Protein AF-A0A645GK90-F1 (afdb_monomer_lite)

Radius of gyration: 23.19 Å; chains: 1; bounding box: 50×36×57 Å

Organism: NCBI:txid1076179

pLDDT: mean 90.66, std 12.24, range [38.03, 98.75]

InterPro domains:
  IPR001017 Dehydrogenase, E1 component [PF00676] (6-89)
  IPR029061 Thiamin diphosphate-binding fold [SSF52518] (6-104)
  IPR050642 Pyruvate Dehydrogenase E1 Alpha Subunit [PTHR11516] (5-101)

Structure (mmCIF, N/CA/C/O backbone):
data_AF-A0A645GK90-F1
#
_entry.id   AF-A0A645GK90-F1
#
loop_
_atom_site.group_PDB
_atom_site.id
_atom_site.type_symbol
_atom_site.label_atom_id
_atom_site.label_alt_id
_atom_site.label_comp_id
_a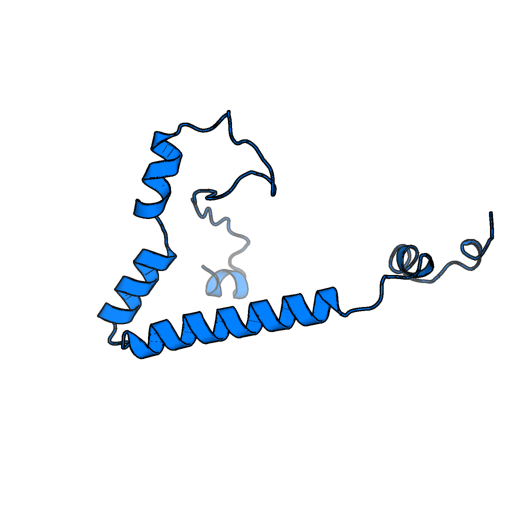tom_site.label_asym_id
_atom_site.label_entity_id
_atom_site.label_s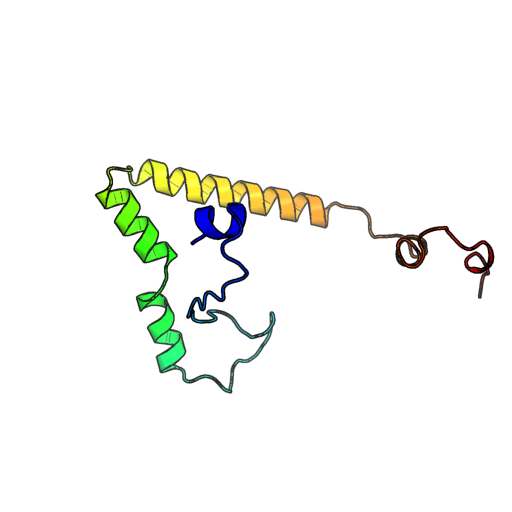eq_id
_atom_site.pdbx_PDB_ins_code
_atom_site.Cartn_x
_atom_site.Cartn_y
_atom_site.Cartn_z
_atom_site.occupancy
_atom_site.B_iso_or_equiv
_atom_site.auth_seq_id
_atom_site.auth_comp_id
_atom_site.auth_asym_id
_atom_site.auth_atom_id
_atom_site.pdbx_PDB_model_num
ATOM 1 N N . MET A 1 1 ? -20.786 12.081 -2.250 1.00 88.12 1 MET A N 1
ATOM 2 C CA . MET A 1 1 ? -19.840 12.593 -3.267 1.00 88.12 1 MET A CA 1
ATOM 3 C C . MET A 1 1 ? -19.930 11.811 -4.580 1.00 88.12 1 MET A C 1
ATOM 5 O O . MET A 1 1 ? -20.453 12.365 -5.534 1.00 88.12 1 MET A O 1
ATOM 9 N N . ILE A 1 2 ? -19.527 10.531 -4.636 1.00 95.00 2 ILE A N 1
ATOM 10 C CA . ILE A 1 2 ? -19.450 9.744 -5.893 1.00 95.00 2 ILE A CA 1
ATOM 11 C C . ILE A 1 2 ? -20.751 9.713 -6.711 1.00 95.00 2 ILE A C 1
ATOM 13 O O . ILE A 1 2 ? -20.710 9.923 -7.918 1.00 95.00 2 ILE A O 1
ATOM 17 N N . LYS A 1 3 ? -21.907 9.483 -6.073 1.00 96.31 3 LYS A N 1
ATOM 18 C CA . LYS A 1 3 ? -23.211 9.473 -6.759 1.00 96.31 3 LYS A CA 1
ATOM 19 C C . LYS A 1 3 ? -23.469 10.778 -7.534 1.00 96.31 3 LYS A C 1
ATOM 21 O O . LYS A 1 3 ? -23.753 10.724 -8.721 1.00 96.31 3 LYS A O 1
ATOM 26 N N . GLY A 1 4 ? -23.247 11.929 -6.897 1.00 95.19 4 GLY A N 1
ATOM 27 C CA . GLY A 1 4 ? -23.434 13.242 -7.524 1.00 95.19 4 GLY A CA 1
ATOM 28 C C . GLY A 1 4 ? -22.476 13.504 -8.689 1.00 95.19 4 GLY A C 1
ATOM 29 O O . GLY A 1 4 ? -22.891 14.058 -9.701 1.00 95.19 4 GLY A O 1
ATOM 30 N N . LEU A 1 5 ? -21.221 13.040 -8.603 1.00 96.94 5 LEU A N 1
ATOM 31 C CA . LEU A 1 5 ? -20.273 13.126 -9.726 1.00 96.94 5 LEU A CA 1
ATOM 32 C C . LEU A 1 5 ? -20.801 12.377 -10.959 1.00 96.94 5 LEU A C 1
ATOM 34 O O . LEU A 1 5 ? -20.706 12.880 -12.075 1.00 96.94 5 LEU A O 1
ATOM 38 N N . ARG A 1 6 ? -21.396 11.193 -10.756 1.00 96.44 6 ARG A N 1
ATOM 39 C CA . ARG A 1 6 ? -22.006 10.402 -11.840 1.00 96.44 6 ARG A CA 1
ATOM 40 C C . ARG A 1 6 ? -23.275 11.040 -12.402 1.00 96.44 6 ARG A C 1
ATOM 42 O O . ARG A 1 6 ? -23.595 10.814 -13.561 1.00 96.44 6 ARG A O 1
ATOM 49 N N . GLU A 1 7 ? -23.973 11.829 -11.597 1.00 97.94 7 GLU A N 1
ATOM 50 C CA . GLU A 1 7 ? -25.205 12.533 -11.971 1.00 97.94 7 GLU A CA 1
ATOM 51 C C . GLU A 1 7 ? -24.941 13.925 -12.578 1.00 97.94 7 GLU A C 1
ATOM 53 O O . GLU A 1 7 ? -25.884 14.640 -12.905 1.00 97.94 7 GLU A O 1
ATOM 58 N N . GLY A 1 8 ? -23.674 14.312 -12.768 1.00 97.12 8 GLY A N 1
ATOM 59 C CA . GLY A 1 8 ? -23.311 15.559 -13.446 1.00 97.12 8 GLY A CA 1
ATOM 60 C C . GLY A 1 8 ? -23.125 16.769 -12.528 1.00 97.12 8 GLY A C 1
ATOM 61 O O . GLY A 1 8 ? -23.120 17.896 -13.013 1.00 97.12 8 GLY A O 1
ATOM 62 N N . ALA A 1 9 ? -22.908 16.570 -11.223 1.00 95.94 9 ALA A N 1
ATOM 63 C CA . ALA A 1 9 ? -22.673 17.652 -10.255 1.00 95.94 9 ALA A CA 1
ATOM 64 C C . ALA A 1 9 ? -21.331 18.407 -10.427 1.00 95.94 9 ALA A C 1
ATOM 66 O O . ALA A 1 9 ? -20.987 19.241 -9.592 1.00 95.94 9 ALA A O 1
ATOM 67 N N . GLY A 1 10 ? -20.572 18.131 -11.493 1.00 95.75 10 GLY A N 1
ATOM 68 C CA . GLY A 1 10 ? -19.246 18.701 -11.735 1.00 95.75 10 GLY A CA 1
ATOM 69 C C . GLY A 1 10 ? -18.130 17.977 -10.979 1.00 95.75 10 GLY A C 1
ATOM 70 O O . GLY A 1 10 ? -18.381 17.036 -10.235 1.00 95.75 10 GLY A O 1
ATOM 71 N N . ALA A 1 11 ? -16.877 18.377 -11.206 1.00 95.56 11 ALA A N 1
ATOM 72 C CA . ALA A 1 11 ? -15.719 17.796 -10.526 1.00 95.56 11 ALA A CA 1
ATOM 73 C C . ALA A 1 11 ? -15.649 18.223 -9.048 1.00 95.56 11 ALA A C 1
ATOM 75 O O . ALA A 1 11 ? -16.134 19.289 -8.675 1.00 95.56 11 ALA A O 1
ATOM 76 N N . ALA A 1 12 ? -14.999 17.410 -8.215 1.00 95.50 12 ALA A N 1
ATOM 77 C CA . ALA A 1 12 ? -14.765 17.711 -6.806 1.00 95.50 12 ALA A CA 1
ATOM 78 C C . ALA A 1 12 ? -13.349 17.298 -6.388 1.00 95.50 12 ALA A C 1
ATOM 80 O O . ALA A 1 12 ? -12.768 16.381 -6.969 1.00 95.50 12 ALA A O 1
ATOM 81 N N . VAL A 1 13 ? -12.825 17.958 -5.354 1.00 95.75 13 VAL A N 1
ATOM 82 C CA . VAL A 1 13 ? -11.548 17.622 -4.712 1.00 95.75 13 VAL A CA 1
ATOM 83 C C . VAL A 1 13 ? -11.840 16.959 -3.369 1.00 95.75 13 VAL A C 1
ATOM 85 O O . VAL A 1 13 ? -12.663 17.455 -2.602 1.00 95.75 13 VAL A O 1
ATOM 88 N N . LEU A 1 14 ? -11.167 15.841 -3.097 1.00 95.69 14 LEU A N 1
ATOM 89 C CA . LEU A 1 14 ? -11.159 15.176 -1.797 1.00 95.69 14 LEU A CA 1
ATOM 90 C C . LEU A 1 14 ? -9.715 15.108 -1.308 1.00 95.69 14 LEU A C 1
ATOM 92 O O . LEU A 1 14 ? -8.880 14.465 -1.941 1.00 95.69 14 LEU A O 1
ATOM 96 N N . GLU A 1 15 ? -9.435 15.771 -0.192 1.00 97.44 15 GLU A N 1
ATOM 97 C CA . GLU A 1 15 ? -8.152 15.666 0.491 1.00 97.44 15 GLU A CA 1
ATOM 98 C C . GLU A 1 15 ? -8.235 14.570 1.557 1.00 97.44 15 GLU A C 1
ATOM 100 O O . GLU A 1 15 ? -9.024 14.661 2.496 1.00 97.44 15 GLU A O 1
ATOM 105 N N . CYS A 1 16 ? -7.418 13.528 1.402 1.00 95.31 16 CYS A N 1
ATOM 106 C CA . CYS A 1 16 ? -7.267 12.463 2.388 1.00 95.31 16 CYS A CA 1
ATOM 107 C C . CYS A 1 16 ? -5.917 12.627 3.089 1.00 95.31 16 CYS A C 1
ATOM 109 O O . CYS A 1 16 ? -4.892 12.156 2.592 1.00 95.31 16 CYS A O 1
ATOM 111 N N . THR A 1 17 ? -5.905 13.306 4.234 1.00 94.44 17 THR A N 1
ATOM 112 C CA . THR A 1 17 ? -4.686 13.482 5.028 1.00 94.44 17 THR A CA 1
ATOM 113 C C . THR A 1 17 ? -4.243 12.142 5.612 1.00 94.44 17 THR A C 1
ATOM 115 O O . THR A 1 17 ? -5.015 11.450 6.271 1.00 94.44 17 THR A O 1
ATOM 118 N N . THR A 1 18 ? -2.989 11.772 5.375 1.00 92.00 18 THR A N 1
ATOM 119 C CA . THR A 1 18 ? -2.403 10.528 5.883 1.00 92.00 18 THR A CA 1
ATOM 120 C C . THR A 1 18 ? -0.923 10.722 6.194 1.00 92.00 18 THR A C 1
ATOM 122 O O . THR A 1 18 ? -0.340 11.761 5.874 1.00 92.00 18 THR A O 1
ATOM 125 N N . LYS A 1 19 ? -0.306 9.719 6.819 1.00 90.81 19 LYS A N 1
ATOM 126 C CA . LYS A 1 19 ? 1.122 9.703 7.127 1.00 90.81 19 LYS A CA 1
ATOM 127 C C . LYS A 1 19 ? 1.832 8.640 6.299 1.00 90.81 19 LYS A C 1
ATOM 129 O O . LYS A 1 19 ? 1.356 7.517 6.149 1.00 90.81 19 LYS A O 1
ATOM 134 N N . ARG A 1 20 ? 3.011 8.986 5.781 1.00 91.44 20 ARG A N 1
ATOM 135 C CA . ARG A 1 20 ? 3.875 8.038 5.076 1.00 91.44 20 ARG A CA 1
ATOM 136 C C . ARG A 1 20 ? 4.688 7.249 6.106 1.00 91.44 20 ARG A C 1
ATOM 138 O O . ARG A 1 20 ? 5.521 7.821 6.806 1.00 91.44 20 ARG A O 1
ATOM 145 N N . VAL A 1 21 ? 4.433 5.944 6.192 1.00 90.56 21 VAL A N 1
ATOM 146 C CA . VAL A 1 21 ? 5.046 5.084 7.216 1.00 90.56 21 VAL A CA 1
ATOM 147 C C . VAL A 1 21 ? 6.532 4.852 6.929 1.00 90.56 21 VAL A C 1
ATOM 149 O O . VAL A 1 21 ? 7.388 5.216 7.733 1.00 90.56 21 VAL A O 1
ATOM 152 N N . ARG A 1 22 ? 6.848 4.310 5.747 1.00 89.50 22 ARG A N 1
ATOM 153 C CA . ARG A 1 22 ? 8.221 4.031 5.280 1.00 89.50 22 ARG A CA 1
ATOM 154 C C . ARG A 1 22 ? 8.854 5.237 4.599 1.00 89.50 22 ARG A C 1
ATOM 156 O O . ARG A 1 22 ? 8.162 6.208 4.339 1.00 89.50 22 ARG A O 1
ATOM 163 N N . GLY A 1 23 ? 10.148 5.152 4.288 1.00 91.12 23 GLY A N 1
ATOM 164 C CA . GLY A 1 23 ? 10.933 6.112 3.500 1.00 91.12 23 GLY A CA 1
ATOM 165 C C . GLY A 1 23 ? 10.337 6.498 2.132 1.00 91.12 23 GLY A C 1
ATOM 166 O O . GLY A 1 23 ? 9.356 5.911 1.685 1.00 91.12 23 GLY A O 1
ATOM 167 N N . HIS A 1 24 ? 10.852 7.565 1.505 1.00 93.94 24 HIS A N 1
ATOM 168 C CA . HIS A 1 24 ? 10.314 8.082 0.235 1.00 93.94 24 HIS A CA 1
ATOM 169 C C . HIS A 1 24 ? 10.473 7.042 -0.882 1.00 93.94 24 HIS A C 1
ATOM 171 O O . HIS A 1 24 ? 9.669 6.982 -1.807 1.00 93.94 24 HIS A O 1
ATOM 177 N N . TYR A 1 25 ? 11.495 6.205 -0.731 1.00 93.94 25 TYR A N 1
ATOM 178 C CA . TYR A 1 25 ? 11.792 5.019 -1.508 1.00 93.94 25 TYR A CA 1
ATOM 179 C C . TYR A 1 25 ? 12.383 3.944 -0.580 1.00 93.94 25 TYR A C 1
ATOM 181 O O . TYR A 1 25 ? 12.756 4.221 0.567 1.00 93.94 25 TYR A O 1
ATOM 189 N N . GLU A 1 26 ? 12.492 2.717 -1.086 1.00 92.62 26 GLU A N 1
ATOM 190 C CA . GLU A 1 26 ? 13.141 1.616 -0.370 1.00 92.62 26 GLU A CA 1
ATOM 191 C C . GLU A 1 26 ? 14.652 1.861 -0.259 1.00 92.62 26 GLU A C 1
ATOM 193 O O . GLU A 1 26 ? 15.363 1.909 -1.261 1.00 92.62 26 GLU A O 1
ATOM 198 N N . GLY A 1 27 ? 15.135 2.035 0.972 1.00 92.69 27 GLY A N 1
ATOM 199 C CA . GLY A 1 27 ? 16.520 2.418 1.266 1.00 92.69 27 GLY A CA 1
ATOM 200 C C . GLY A 1 27 ? 16.715 3.888 1.655 1.00 92.69 27 GLY A C 1
ATOM 201 O O . GLY A 1 27 ? 17.841 4.286 1.947 1.00 92.69 27 GLY A O 1
ATOM 202 N N . ASP A 1 28 ? 15.649 4.693 1.704 1.00 95.38 28 ASP A N 1
ATOM 203 C CA . ASP A 1 28 ? 15.728 6.069 2.205 1.00 95.38 28 ASP A CA 1
ATOM 204 C C . ASP A 1 28 ? 16.142 6.093 3.694 1.00 95.38 28 ASP A C 1
ATOM 206 O O . ASP A 1 28 ? 15.455 5.495 4.530 1.00 95.38 28 ASP A O 1
ATOM 210 N N . PRO A 1 29 ? 17.233 6.801 4.055 1.00 92.81 29 PRO A N 1
ATOM 211 C CA . PRO A 1 29 ? 17.730 6.864 5.426 1.00 92.81 29 PRO A CA 1
ATOM 212 C C . PRO A 1 29 ? 16.890 7.746 6.364 1.00 92.81 29 PRO A C 1
ATOM 214 O O . PRO A 1 29 ? 17.160 7.755 7.561 1.00 92.81 29 PRO A O 1
ATOM 217 N N . GLN A 1 30 ? 15.920 8.519 5.859 1.00 93.56 30 GLN A N 1
ATOM 218 C CA . GLN A 1 30 ? 14.932 9.271 6.653 1.00 93.56 30 GLN A CA 1
ATOM 219 C C . GLN A 1 30 ? 15.497 10.268 7.687 1.00 93.56 30 GLN A C 1
ATOM 221 O O . GLN A 1 30 ? 14.789 10.677 8.600 1.00 93.56 30 GLN A O 1
ATOM 226 N N . LYS A 1 31 ? 16.740 10.743 7.523 1.00 94.69 31 LYS A N 1
ATOM 227 C CA . LYS A 1 31 ? 17.406 11.684 8.458 1.00 94.69 31 LYS A CA 1
ATOM 228 C C . LYS A 1 31 ? 16.692 13.032 8.641 1.00 94.69 31 LYS A C 1
ATOM 230 O O . LYS A 1 31 ? 17.063 13.808 9.511 1.00 94.69 31 LYS A O 1
ATOM 235 N N . TYR A 1 32 ? 15.731 13.329 7.775 1.00 93.38 32 TYR A N 1
ATOM 236 C CA . TYR A 1 32 ? 14.917 14.541 7.788 1.00 93.38 32 TYR A CA 1
ATOM 237 C C . TYR A 1 32 ? 13.645 14.404 8.638 1.00 93.38 32 TYR A C 1
ATOM 239 O O . TYR A 1 32 ? 12.896 15.370 8.749 1.00 93.38 32 TYR A O 1
ATOM 247 N N . ARG A 1 33 ? 13.365 13.216 9.185 1.00 93.88 33 ARG A N 1
ATOM 248 C CA . ARG A 1 33 ? 12.183 12.954 10.007 1.00 93.88 33 ARG A CA 1
ATOM 249 C C . ARG A 1 33 ? 12.539 13.000 11.482 1.00 93.88 33 ARG A C 1
ATOM 251 O O . ARG A 1 33 ? 13.614 12.557 11.882 1.00 93.88 33 ARG A O 1
ATOM 258 N N . ASP A 1 34 ? 11.604 13.501 12.272 1.00 94.19 34 ASP A N 1
ATOM 259 C CA . ASP A 1 34 ? 11.693 13.429 13.721 1.00 94.19 34 ASP A CA 1
ATOM 260 C C . ASP A 1 34 ? 11.421 11.991 14.198 1.00 94.19 34 ASP A C 1
ATOM 262 O O . ASP A 1 34 ? 10.518 11.316 13.698 1.00 94.19 34 ASP A O 1
ATOM 266 N N . ALA A 1 35 ? 12.218 11.506 15.152 1.00 90.31 35 ALA A N 1
ATOM 267 C CA . ALA A 1 35 ? 12.090 10.140 15.657 1.00 90.31 35 ALA A CA 1
ATOM 268 C C . ALA A 1 35 ? 10.766 9.921 16.409 1.00 90.31 35 ALA A C 1
ATOM 270 O O . ALA A 1 35 ? 10.142 8.875 16.240 1.00 90.31 35 ALA A O 1
ATOM 271 N N . ALA A 1 36 ? 10.294 10.919 17.164 1.00 91.38 36 ALA A N 1
ATOM 272 C CA . ALA A 1 36 ? 9.029 10.828 17.887 1.00 91.38 36 ALA A CA 1
ATOM 273 C C . ALA A 1 36 ? 7.828 10.837 16.927 1.00 91.38 36 ALA A C 1
ATOM 275 O O . ALA A 1 36 ? 6.819 10.186 17.196 1.00 91.38 36 ALA A O 1
ATOM 276 N N . GLU A 1 37 ? 7.928 11.517 15.777 1.00 89.62 37 GLU A N 1
ATOM 277 C CA . GLU A 1 37 ? 6.908 11.421 14.722 1.00 89.62 37 GLU A CA 1
ATOM 278 C C . GLU A 1 37 ? 6.791 9.987 14.186 1.00 89.62 37 GLU A C 1
ATOM 280 O O . GLU A 1 37 ? 5.677 9.501 13.989 1.00 89.62 37 GLU A O 1
ATOM 285 N N . ILE A 1 38 ? 7.928 9.315 13.968 1.00 89.50 38 ILE A N 1
ATOM 286 C CA . ILE A 1 38 ? 7.972 7.932 13.478 1.00 89.50 38 ILE A CA 1
ATOM 287 C C . ILE A 1 38 ? 7.376 6.976 14.515 1.00 89.50 38 ILE A C 1
ATOM 289 O O . ILE A 1 38 ? 6.530 6.158 14.166 1.00 89.50 38 ILE A O 1
ATOM 293 N N . GLU A 1 39 ? 7.767 7.101 15.783 1.00 87.81 39 GLU A N 1
ATOM 294 C CA . GLU A 1 39 ? 7.236 6.272 16.876 1.00 87.81 39 GLU A CA 1
ATOM 295 C C . GLU A 1 39 ? 5.720 6.449 17.059 1.00 87.81 39 GLU A C 1
ATOM 297 O O . GLU A 1 39 ? 5.007 5.505 17.390 1.00 87.81 39 GLU A O 1
ATOM 302 N N . ALA A 1 40 ? 5.196 7.648 16.790 1.00 90.06 40 ALA A N 1
ATOM 303 C CA . ALA A 1 40 ? 3.771 7.943 16.890 1.00 90.06 40 ALA A CA 1
ATOM 304 C C . ALA A 1 40 ? 2.937 7.466 15.681 1.00 90.06 40 ALA A C 1
ATOM 306 O O . ALA A 1 40 ? 1.727 7.717 15.648 1.00 90.06 40 ALA A O 1
ATOM 307 N N . LEU A 1 41 ? 3.539 6.833 14.665 1.00 89.56 41 LEU A N 1
ATOM 308 C CA . LEU A 1 41 ? 2.810 6.357 13.482 1.00 89.56 41 LEU A CA 1
ATOM 309 C C . LEU A 1 41 ? 1.834 5.233 13.822 1.00 89.56 41 LEU A C 1
ATOM 311 O O . LEU A 1 41 ? 0.684 5.304 13.380 1.00 89.56 41 LEU A O 1
ATOM 315 N N . ASP A 1 42 ? 2.262 4.279 14.651 1.00 82.25 42 ASP A N 1
ATOM 316 C CA . ASP A 1 42 ? 1.481 3.094 15.034 1.00 82.25 42 ASP A CA 1
ATOM 317 C C . ASP A 1 42 ? 0.168 3.476 15.733 1.00 82.25 42 ASP A C 1
ATOM 319 O O . ASP A 1 42 ? -0.863 2.836 15.546 1.00 82.25 42 ASP A O 1
ATOM 323 N N . LEU A 1 43 ? 0.164 4.594 16.471 1.00 87.00 43 LEU A N 1
ATOM 324 C CA . LEU A 1 43 ? -1.032 5.133 17.134 1.00 87.00 43 LEU A CA 1
ATOM 325 C C . LEU A 1 43 ? -2.119 5.590 16.150 1.00 87.00 43 LEU A C 1
ATOM 327 O O . LEU A 1 43 ? -3.270 5.779 16.537 1.00 87.00 43 LEU A O 1
ATOM 331 N N . SER A 1 44 ? -1.743 5.822 14.894 1.00 89.19 44 SER A N 1
ATOM 332 C CA . SER A 1 44 ? -2.621 6.289 13.821 1.00 89.19 44 SER A CA 1
ATOM 333 C C . SER A 1 44 ? -2.740 5.285 12.675 1.00 89.19 44 SER A C 1
ATOM 335 O O . SER A 1 44 ? -3.155 5.673 11.583 1.00 89.19 44 SER A O 1
ATOM 337 N N . ASP A 1 45 ? -2.373 4.020 12.899 1.00 93.31 45 ASP A N 1
ATOM 338 C CA . ASP A 1 45 ? -2.455 2.988 11.870 1.00 93.31 45 ASP A CA 1
ATOM 339 C C . ASP A 1 45 ? -3.930 2.664 11.534 1.00 93.31 45 ASP A C 1
ATOM 341 O O . ASP A 1 45 ? -4.668 2.141 12.382 1.00 93.31 45 ASP A O 1
ATOM 345 N N . PRO A 1 46 ? -4.389 2.945 10.297 1.00 94.31 46 PRO A N 1
ATOM 346 C CA . PRO A 1 46 ? -5.756 2.647 9.889 1.00 94.31 46 PRO A CA 1
ATOM 347 C C . PRO A 1 46 ? -6.061 1.144 9.848 1.00 94.31 46 PRO A C 1
ATOM 349 O O . PRO A 1 46 ? -7.233 0.782 9.933 1.00 94.31 46 PRO A O 1
ATOM 352 N N . LEU A 1 47 ? -5.059 0.264 9.740 1.00 93.69 47 LEU A N 1
ATOM 353 C CA . LEU A 1 47 ? -5.266 -1.187 9.773 1.00 93.69 47 LEU A CA 1
ATOM 354 C C . LEU A 1 47 ? -5.611 -1.668 11.183 1.00 93.69 47 LEU A C 1
ATOM 356 O O . LEU A 1 47 ? -6.519 -2.482 11.343 1.00 93.69 47 LEU A O 1
ATOM 360 N N . ILE A 1 48 ? -4.958 -1.115 12.210 1.00 93.62 48 ILE A N 1
ATOM 361 C CA . ILE A 1 48 ? -5.302 -1.394 13.612 1.00 93.62 48 ILE A CA 1
ATOM 362 C C . ILE A 1 48 ? -6.720 -0.894 13.903 1.00 93.62 48 ILE A C 1
ATOM 364 O O . ILE A 1 48 ? -7.540 -1.636 14.446 1.00 93.62 48 ILE A O 1
ATOM 368 N N . ALA A 1 49 ? -7.036 0.341 13.495 1.00 94.38 49 ALA A N 1
ATOM 369 C CA . ALA A 1 49 ? -8.375 0.903 13.661 1.00 94.38 49 ALA A CA 1
ATOM 370 C C . ALA A 1 49 ? -9.445 0.072 12.929 1.00 94.38 49 ALA A C 1
ATOM 372 O O . ALA A 1 49 ? -10.489 -0.234 13.505 1.00 94.38 49 ALA A O 1
ATOM 373 N N . GLY A 1 50 ? -9.163 -0.343 11.691 1.00 95.38 50 GLY A N 1
ATOM 374 C CA . GLY A 1 50 ? -10.045 -1.191 10.892 1.00 95.38 50 GLY A CA 1
ATOM 375 C C . GLY A 1 50 ? -10.272 -2.564 11.522 1.00 95.38 50 GLY A C 1
ATOM 376 O O . GLY A 1 50 ? -11.414 -3.008 11.603 1.00 95.38 50 GLY A O 1
ATOM 377 N N . ARG A 1 51 ? -9.220 -3.209 12.045 1.00 95.75 51 ARG A N 1
ATOM 378 C CA . ARG A 1 51 ? -9.342 -4.484 12.769 1.00 95.75 51 ARG A CA 1
ATOM 379 C C . ARG A 1 51 ? -10.266 -4.350 13.973 1.00 95.75 51 ARG A C 1
ATOM 381 O O . ARG A 1 51 ? -11.191 -5.142 14.118 1.00 95.75 51 ARG A O 1
ATOM 388 N N . VAL A 1 52 ? -10.055 -3.330 14.808 1.00 95.81 52 VAL A N 1
ATOM 389 C CA . VAL A 1 52 ? -10.913 -3.070 15.974 1.00 95.81 52 VAL A CA 1
ATOM 390 C C . VAL A 1 52 ? -12.367 -2.863 15.549 1.00 95.81 52 VAL A C 1
ATOM 392 O O . VAL A 1 52 ? -13.264 -3.433 16.168 1.00 95.81 52 VAL A O 1
ATOM 395 N N . GLN A 1 53 ? -12.603 -2.094 14.483 1.00 97.12 53 GLN A N 1
ATOM 396 C CA . GLN A 1 53 ? -13.948 -1.854 13.969 1.00 97.12 53 GLN A CA 1
ATOM 397 C C . GLN A 1 53 ? -14.624 -3.150 13.491 1.00 97.12 53 GLN A C 1
ATOM 399 O O . GLN A 1 53 ? -15.762 -3.411 13.869 1.00 97.12 53 GLN A O 1
ATOM 404 N N . LEU A 1 54 ? -13.928 -3.993 12.725 1.00 96.88 54 LEU A N 1
ATOM 405 C CA . LEU A 1 54 ? -14.478 -5.264 12.235 1.00 96.88 54 LEU A CA 1
ATOM 406 C C . LEU A 1 54 ? -14.882 -6.200 13.381 1.00 96.88 54 LEU A C 1
ATOM 408 O O . LEU A 1 54 ? -15.956 -6.802 13.345 1.00 96.88 54 LEU A O 1
ATOM 412 N N . LEU A 1 55 ? -14.056 -6.287 14.426 1.00 96.88 55 LEU A N 1
ATOM 413 C CA . LEU A 1 55 ? -14.360 -7.090 15.613 1.00 96.88 55 LEU A CA 1
ATOM 414 C C . LEU A 1 55 ? -15.582 -6.546 16.367 1.00 96.88 55 LEU A C 1
ATOM 416 O O . LEU A 1 55 ? -16.433 -7.314 16.816 1.00 96.88 55 LEU A O 1
ATOM 420 N N . GLN A 1 56 ? -15.705 -5.220 16.479 1.00 97.62 56 GLN A N 1
ATOM 421 C CA . GLN A 1 56 ? -16.877 -4.569 17.078 1.00 97.62 56 GLN A CA 1
ATOM 422 C C . GLN A 1 56 ? -18.157 -4.801 16.266 1.00 97.62 56 GLN A C 1
ATOM 424 O O . GLN A 1 56 ? -19.238 -4.901 16.844 1.00 97.62 56 GLN A O 1
ATOM 429 N N . GLU A 1 57 ? -18.040 -4.919 14.944 1.00 97.62 57 GLU A N 1
ATOM 430 C CA . GLU A 1 57 ? -19.144 -5.244 14.035 1.00 97.62 57 GLU A CA 1
ATOM 431 C C . GLU A 1 57 ? -19.500 -6.746 14.027 1.00 97.62 57 GLU A C 1
ATOM 433 O O . GLU A 1 57 ? -20.455 -7.153 13.364 1.00 97.62 57 GLU A O 1
ATOM 438 N N . GLY A 1 58 ? -18.797 -7.564 14.818 1.00 97.06 58 GLY A N 1
ATOM 439 C CA . GLY A 1 58 ? -19.123 -8.970 15.064 1.00 97.06 58 GLY A CA 1
ATOM 440 C C . GLY A 1 58 ? -18.324 -9.974 14.235 1.00 97.06 58 GLY A C 1
ATOM 441 O O . GLY A 1 58 ? -18.6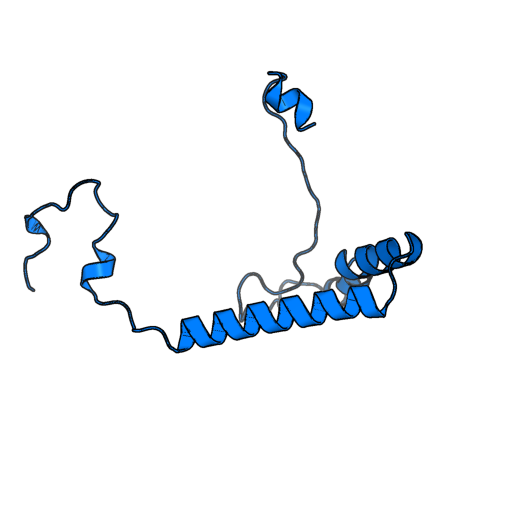49 -11.161 14.267 1.00 97.06 58 GLY A O 1
ATOM 442 N N . MET A 1 59 ? -17.291 -9.534 13.512 1.00 97.00 59 MET A N 1
ATOM 443 C CA . MET A 1 59 ? -16.341 -10.444 12.869 1.00 97.00 59 MET A CA 1
ATOM 444 C C . MET A 1 59 ? -15.501 -11.167 13.933 1.00 97.00 59 MET A C 1
ATOM 446 O O . MET A 1 59 ? -15.094 -10.561 14.926 1.00 97.00 59 MET A O 1
ATOM 450 N N . GLY A 1 60 ? -15.236 -12.461 13.750 1.00 96.81 60 GLY A N 1
ATOM 451 C CA . GLY A 1 60 ? -14.369 -13.209 14.654 1.00 96.81 60 GLY A CA 1
ATOM 452 C C . GLY A 1 60 ? -12.890 -12.915 14.400 1.00 96.81 60 GLY A C 1
ATOM 453 O O . GLY A 1 60 ? -12.476 -12.683 13.268 1.00 96.81 60 GLY A O 1
ATOM 454 N N . GLU A 1 61 ? -12.056 -13.015 15.437 1.00 96.31 61 GLU A N 1
ATOM 455 C CA . GLU A 1 61 ? -10.591 -12.909 15.286 1.00 96.31 61 GLU A CA 1
ATOM 456 C C . GLU A 1 61 ? -10.029 -13.927 14.285 1.00 96.31 61 GLU A C 1
ATOM 458 O O . GLU A 1 61 ? -9.104 -13.622 13.538 1.00 96.31 61 GLU A O 1
ATOM 463 N N . ALA A 1 62 ? -10.614 -15.128 14.241 1.00 97.44 62 ALA A N 1
ATOM 464 C CA . ALA A 1 62 ? -10.233 -16.159 13.283 1.00 97.44 62 ALA A CA 1
ATOM 465 C C . ALA A 1 62 ? -10.537 -15.749 11.833 1.00 97.44 62 ALA A C 1
ATOM 467 O O . ALA A 1 62 ? -9.745 -16.057 10.947 1.00 97.44 62 ALA A O 1
ATOM 468 N N . ASP A 1 63 ? -11.636 -15.026 11.598 1.00 96.81 63 ASP A N 1
ATOM 469 C CA . ASP A 1 63 ? -12.007 -14.550 10.262 1.00 96.81 63 ASP A CA 1
ATOM 470 C C . ASP A 1 63 ? -11.037 -13.457 9.794 1.00 96.81 63 ASP A C 1
ATOM 472 O O . ASP A 1 63 ? -10.569 -13.484 8.656 1.00 96.81 63 ASP A O 1
ATOM 476 N N . VAL A 1 64 ? -10.675 -12.526 10.688 1.00 95.56 64 VAL A N 1
ATOM 477 C CA . VAL A 1 64 ? -9.669 -11.493 10.392 1.00 95.56 64 VAL A CA 1
ATOM 478 C C . VAL A 1 64 ? -8.310 -12.133 10.110 1.00 95.56 64 VAL A C 1
ATOM 480 O O . VAL A 1 64 ? -7.673 -11.808 9.111 1.00 95.56 64 VAL A O 1
ATOM 483 N N . GLN A 1 65 ? -7.883 -13.086 10.944 1.00 95.88 65 GLN A N 1
ATOM 484 C CA . GLN A 1 65 ? -6.623 -13.799 10.736 1.00 95.88 65 GLN A CA 1
ATOM 485 C C . GLN A 1 65 ? -6.613 -14.567 9.409 1.00 95.88 65 GLN A C 1
ATOM 487 O O . GLN A 1 65 ? -5.603 -14.582 8.713 1.00 95.88 65 GLN A O 1
ATOM 492 N N . GLN A 1 66 ? -7.741 -15.162 9.019 1.00 97.81 66 GLN A N 1
ATOM 493 C CA . GLN A 1 66 ? -7.854 -15.850 7.738 1.00 97.81 66 GLN A CA 1
ATOM 494 C C . GLN A 1 66 ? -7.658 -14.894 6.549 1.00 97.81 66 GLN A C 1
ATOM 496 O O . GLN A 1 66 ? -7.088 -15.301 5.535 1.00 97.81 66 GLN A O 1
ATOM 501 N N . ILE A 1 67 ? -8.101 -13.636 6.658 1.00 96.69 67 ILE A N 1
ATOM 502 C CA . ILE A 1 67 ? -7.845 -12.606 5.640 1.00 96.69 67 ILE A CA 1
ATOM 503 C C . ILE A 1 67 ? -6.347 -12.291 5.572 1.00 96.69 67 ILE A C 1
ATOM 505 O O . ILE A 1 67 ? -5.786 -12.291 4.476 1.00 96.69 67 ILE A O 1
ATOM 509 N N . ASP A 1 68 ? -5.700 -12.074 6.721 1.00 96.19 68 ASP A N 1
ATOM 510 C CA . ASP A 1 68 ? -4.261 -11.790 6.794 1.00 96.19 68 ASP A CA 1
ATOM 511 C C . ASP A 1 68 ? -3.440 -12.923 6.1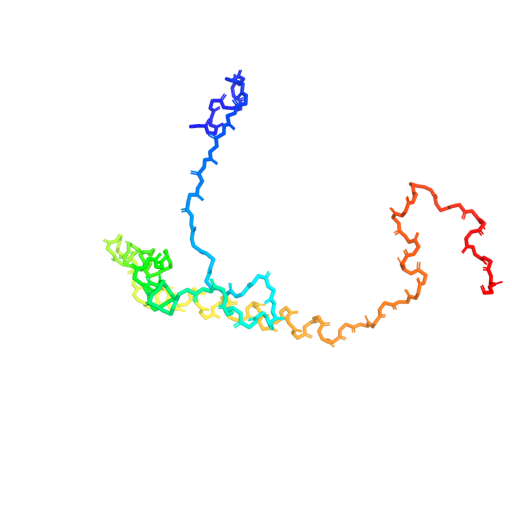44 1.00 96.19 68 ASP A C 1
ATOM 513 O O . ASP A 1 68 ? -2.575 -12.674 5.297 1.00 96.19 68 ASP A O 1
ATOM 517 N N . ASP A 1 69 ? -3.768 -14.176 6.470 1.00 98.38 69 ASP A N 1
ATOM 518 C CA . ASP A 1 69 ? -3.101 -15.365 5.934 1.00 98.38 69 ASP A CA 1
ATOM 519 C C . ASP A 1 69 ? -3.324 -15.515 4.420 1.00 98.38 69 ASP A C 1
ATOM 521 O O . ASP A 1 69 ? -2.394 -15.835 3.672 1.00 98.38 69 ASP A O 1
ATOM 525 N N . ALA A 1 70 ? -4.547 -15.257 3.944 1.00 98.56 70 ALA A N 1
ATOM 526 C CA . ALA A 1 70 ? -4.877 -15.327 2.523 1.00 98.56 70 ALA A CA 1
ATOM 527 C C . ALA A 1 70 ? -4.115 -14.270 1.709 1.00 98.56 70 ALA A C 1
ATOM 529 O O . ALA A 1 70 ? -3.551 -14.592 0.660 1.00 98.56 70 ALA A O 1
ATOM 530 N N . VAL A 1 71 ? -4.041 -13.032 2.209 1.00 98.38 71 VAL A N 1
ATOM 531 C CA . VAL A 1 71 ? -3.279 -11.950 1.569 1.00 98.38 71 VAL A CA 1
ATOM 532 C C . VAL A 1 71 ? -1.784 -12.273 1.568 1.00 98.38 71 VAL A C 1
ATOM 534 O O . VAL A 1 71 ? -1.120 -12.094 0.545 1.00 98.38 71 VAL A O 1
ATOM 537 N N . ALA A 1 72 ? -1.243 -12.798 2.671 1.00 98.50 72 ALA A N 1
ATOM 538 C CA . ALA A 1 72 ? 0.157 -13.209 2.738 1.00 98.50 72 ALA A CA 1
ATOM 539 C C . ALA A 1 72 ? 0.485 -14.302 1.705 1.00 98.50 72 ALA A C 1
ATOM 541 O O . ALA A 1 72 ? 1.504 -14.216 1.013 1.00 98.50 72 ALA A O 1
ATOM 542 N N . ALA A 1 73 ? -0.397 -15.295 1.553 1.00 98.75 73 ALA A N 1
ATOM 543 C CA . ALA A 1 73 ? -0.249 -16.348 0.553 1.00 98.75 73 ALA A CA 1
ATOM 544 C C . ALA A 1 73 ? -0.313 -15.802 -0.886 1.00 98.75 73 ALA A C 1
ATOM 546 O O . ALA A 1 73 ? 0.500 -16.194 -1.726 1.00 98.75 73 ALA A O 1
ATOM 547 N N . GLU A 1 74 ? -1.228 -14.871 -1.173 1.00 98.75 74 GLU A N 1
ATOM 548 C CA . GLU A 1 74 ? -1.337 -14.230 -2.489 1.00 98.75 74 GLU A CA 1
ATOM 549 C C . GLU A 1 74 ? -0.070 -13.438 -2.842 1.00 98.75 74 GLU A C 1
ATOM 551 O O . GLU A 1 74 ? 0.478 -13.590 -3.940 1.00 98.75 74 GLU A O 1
ATOM 556 N N . VAL A 1 75 ? 0.437 -12.636 -1.900 1.00 98.75 75 VAL A N 1
ATOM 557 C CA . VAL A 1 75 ? 1.671 -11.860 -2.080 1.00 98.75 75 VAL A CA 1
ATOM 558 C C . VAL A 1 75 ? 2.861 -12.787 -2.316 1.00 98.75 75 VAL A C 1
ATOM 560 O O . VAL A 1 75 ? 3.638 -12.558 -3.246 1.00 98.75 75 VAL A O 1
ATOM 563 N N . GLN A 1 76 ? 2.993 -13.856 -1.528 1.00 98.75 76 GLN A N 1
ATOM 564 C CA . GLN A 1 76 ? 4.080 -14.820 -1.685 1.00 98.75 76 GLN A CA 1
ATOM 565 C C . GLN A 1 76 ? 4.035 -15.498 -3.061 1.00 98.75 76 GLN A C 1
ATOM 567 O O . GLN A 1 76 ? 5.049 -15.530 -3.761 1.00 98.75 76 GLN A O 1
ATOM 572 N N . ALA A 1 77 ? 2.859 -15.956 -3.497 1.00 98.62 77 ALA A N 1
ATOM 573 C CA . ALA A 1 77 ? 2.684 -16.556 -4.816 1.00 98.62 77 ALA A CA 1
ATOM 574 C C . ALA A 1 77 ? 3.007 -15.566 -5.952 1.00 98.62 77 ALA A C 1
ATOM 576 O O . ALA A 1 77 ? 3.617 -15.940 -6.958 1.00 98.62 77 ALA A O 1
ATOM 577 N N . ALA A 1 78 ? 2.641 -14.287 -5.803 1.00 98.62 78 ALA A N 1
ATOM 578 C CA . ALA A 1 78 ? 2.976 -13.247 -6.772 1.00 98.62 78 ALA A CA 1
ATOM 579 C C . ALA A 1 78 ? 4.493 -12.999 -6.855 1.00 98.62 78 ALA A C 1
ATOM 581 O O . ALA A 1 78 ? 5.027 -12.866 -7.959 1.00 98.62 78 ALA A O 1
ATOM 582 N N . VAL A 1 79 ? 5.188 -12.978 -5.713 1.00 98.56 79 VAL A N 1
ATOM 583 C CA . VAL A 1 79 ? 6.650 -12.827 -5.644 1.00 98.56 79 VAL A CA 1
ATOM 584 C C . VAL A 1 79 ? 7.362 -14.026 -6.264 1.00 98.56 79 VAL A C 1
ATOM 586 O O . VAL A 1 79 ? 8.298 -13.840 -7.040 1.00 98.56 79 VAL A O 1
ATOM 589 N N . GLU A 1 80 ? 6.930 -15.247 -5.953 1.00 98.50 80 GLU A N 1
ATOM 590 C CA . GLU A 1 80 ? 7.494 -16.472 -6.530 1.00 98.50 80 GLU A CA 1
ATOM 591 C C . GLU A 1 80 ? 7.334 -16.494 -8.044 1.00 98.50 80 GLU A C 1
ATOM 593 O O . GLU A 1 80 ? 8.320 -16.680 -8.759 1.00 98.50 80 GLU A O 1
ATOM 598 N N . ARG A 1 81 ? 6.126 -16.196 -8.537 1.00 98.25 81 ARG A N 1
ATOM 599 C CA . ARG A 1 81 ? 5.863 -16.090 -9.972 1.00 98.25 81 ARG A CA 1
ATOM 600 C C . ARG A 1 81 ? 6.782 -15.062 -10.626 1.00 98.25 81 ARG A C 1
ATOM 602 O O . ARG A 1 81 ? 7.444 -15.398 -11.601 1.00 98.25 81 ARG A O 1
ATOM 609 N N . ALA A 1 82 ? 6.868 -13.851 -10.072 1.00 97.62 82 ALA A N 1
ATOM 610 C CA . ALA A 1 82 ? 7.703 -12.783 -10.620 1.00 97.62 82 ALA A CA 1
ATOM 611 C C . ALA A 1 82 ? 9.199 -13.141 -10.634 1.00 97.62 82 ALA A C 1
ATOM 613 O O . ALA A 1 82 ? 9.903 -12.796 -11.575 1.00 97.62 82 ALA A O 1
ATOM 614 N N . ARG A 1 83 ? 9.692 -13.848 -9.610 1.00 97.06 83 ARG A N 1
ATOM 615 C CA . ARG A 1 83 ? 11.092 -14.303 -9.544 1.00 97.06 83 ARG A CA 1
ATOM 616 C C . ARG A 1 83 ? 11.397 -15.458 -10.493 1.00 97.06 83 ARG A C 1
ATOM 618 O O . ARG A 1 83 ? 12.544 -15.604 -10.899 1.00 97.06 83 ARG A O 1
ATOM 625 N N . SER A 1 84 ? 10.401 -16.291 -10.787 1.00 97.56 84 SER A N 1
ATOM 626 C CA . SER A 1 84 ? 10.530 -17.414 -11.720 1.00 97.56 84 SER A CA 1
ATOM 627 C C . SER A 1 84 ? 10.357 -17.019 -13.186 1.00 97.56 84 SER A C 1
ATOM 629 O O . SER A 1 84 ? 10.621 -17.838 -14.064 1.00 97.56 84 SER A O 1
ATOM 631 N N . ASP A 1 85 ? 9.879 -15.800 -13.445 1.00 97.19 85 ASP A N 1
ATOM 632 C CA . ASP A 1 85 ? 9.606 -15.327 -14.795 1.00 97.19 85 ASP A CA 1
ATOM 633 C C . ASP A 1 85 ? 10.905 -15.100 -15.579 1.00 97.19 85 ASP A C 1
ATOM 635 O O . ASP A 1 85 ? 11.971 -14.825 -15.015 1.00 97.19 85 ASP A O 1
ATOM 639 N N . ALA A 1 86 ? 10.816 -15.230 -16.899 1.00 95.88 86 ALA A N 1
ATOM 640 C CA . ALA A 1 86 ? 11.942 -14.963 -17.774 1.00 95.88 86 ALA A CA 1
ATOM 641 C C . ALA A 1 86 ? 12.305 -13.471 -17.729 1.00 95.88 86 ALA A C 1
ATOM 643 O O . ALA A 1 86 ? 11.440 -12.597 -17.634 1.00 95.88 86 ALA A O 1
ATOM 644 N N . LEU A 1 87 ? 13.600 -13.169 -17.839 1.00 94.62 87 LEU A N 1
ATOM 645 C CA . LEU A 1 87 ? 14.031 -11.787 -18.021 1.00 94.62 87 LEU A CA 1
ATOM 646 C C . LEU A 1 87 ? 13.480 -11.239 -19.348 1.00 94.62 87 LEU A C 1
ATOM 648 O O . LEU A 1 87 ? 13.354 -11.991 -20.317 1.00 94.62 87 LEU A O 1
ATOM 652 N N . PRO A 1 88 ? 13.145 -9.940 -19.416 1.00 92.75 88 PRO A N 1
ATOM 653 C CA . PRO A 1 88 ? 12.677 -9.349 -20.657 1.00 92.75 88 PRO A CA 1
ATOM 654 C C . PRO A 1 88 ? 13.806 -9.289 -21.692 1.00 92.75 88 PRO A C 1
ATOM 656 O O . PRO A 1 88 ? 14.930 -8.900 -21.376 1.00 92.75 88 PRO A O 1
ATOM 659 N N . GLU A 1 89 ? 13.474 -9.593 -22.945 1.00 94.19 89 GLU A N 1
ATOM 660 C CA . GLU A 1 89 ? 14.355 -9.344 -24.090 1.00 94.19 89 GLU A CA 1
ATOM 661 C C . GLU A 1 89 ? 14.439 -7.845 -24.400 1.00 94.19 89 GLU A C 1
ATOM 663 O O . GLU A 1 89 ? 13.476 -7.099 -24.187 1.00 94.19 89 GLU A O 1
ATOM 668 N N . PHE A 1 90 ? 15.566 -7.394 -24.952 1.00 91.88 90 PHE A N 1
ATOM 669 C CA . PHE A 1 90 ? 15.792 -5.978 -25.262 1.00 91.88 90 PHE A CA 1
ATOM 670 C C . PHE A 1 90 ? 14.712 -5.400 -26.190 1.00 91.88 90 PHE A C 1
ATOM 672 O O . PHE A 1 90 ? 14.224 -4.291 -25.970 1.00 91.88 90 PHE A O 1
ATOM 679 N N . GLU A 1 91 ? 14.256 -6.171 -27.178 1.00 90.38 91 GLU A N 1
ATOM 680 C CA . GLU A 1 91 ? 13.212 -5.785 -28.131 1.00 90.38 91 GLU A CA 1
ATOM 681 C C . GLU A 1 91 ? 11.887 -5.439 -27.438 1.00 90.38 91 GLU A C 1
ATOM 683 O O . GLU A 1 91 ? 11.085 -4.667 -27.971 1.00 90.38 91 GLU A O 1
ATOM 688 N N . ALA A 1 92 ? 11.642 -5.971 -26.235 1.00 90.00 92 ALA A N 1
ATOM 689 C CA . ALA A 1 92 ? 10.475 -5.610 -25.444 1.00 90.00 92 ALA A CA 1
ATOM 690 C C . ALA A 1 92 ? 10.463 -4.128 -25.057 1.00 90.00 92 ALA A C 1
ATOM 692 O O . ALA A 1 92 ? 9.382 -3.541 -24.998 1.00 90.00 92 ALA A O 1
ATOM 693 N N . ALA A 1 93 ? 11.634 -3.518 -24.858 1.00 91.38 93 ALA A N 1
ATOM 694 C CA . ALA A 1 93 ? 11.764 -2.107 -24.504 1.00 91.38 93 ALA A CA 1
ATOM 695 C C . ALA A 1 93 ? 11.314 -1.159 -25.632 1.00 91.38 93 ALA A C 1
ATOM 697 O O . ALA A 1 93 ? 10.993 -0.003 -25.368 1.00 91.38 93 ALA A O 1
ATOM 698 N N . LEU A 1 94 ? 11.254 -1.638 -26.881 1.00 89.56 94 LEU A N 1
ATOM 699 C CA . LEU A 1 94 ? 10.814 -0.848 -28.038 1.00 89.56 94 LEU A CA 1
ATOM 700 C C . LEU A 1 94 ? 9.287 -0.859 -28.225 1.00 89.56 94 LEU A C 1
ATOM 702 O O . LEU A 1 94 ? 8.744 -0.079 -29.013 1.00 89.56 94 LEU A O 1
ATOM 706 N N . ARG A 1 95 ? 8.568 -1.745 -27.523 1.00 88.81 95 ARG A N 1
ATOM 707 C CA . ARG A 1 95 ? 7.108 -1.869 -27.640 1.00 88.81 95 ARG A CA 1
ATOM 708 C C . ARG A 1 95 ? 6.397 -0.750 -26.875 1.00 88.81 95 ARG A C 1
ATOM 710 O O . ARG A 1 95 ? 6.836 -0.330 -25.815 1.00 88.81 95 ARG A O 1
ATOM 717 N N . GLY A 1 96 ? 5.262 -0.285 -27.402 1.00 87.81 96 GLY A N 1
ATOM 718 C CA . GLY A 1 96 ? 4.426 0.736 -26.750 1.00 87.81 96 GLY A CA 1
ATOM 719 C C . GLY A 1 96 ? 4.920 2.181 -26.898 1.00 87.81 96 GLY A C 1
ATOM 720 O O . GLY A 1 96 ? 4.242 3.091 -26.434 1.00 87.81 96 GLY A O 1
ATOM 721 N N . VAL A 1 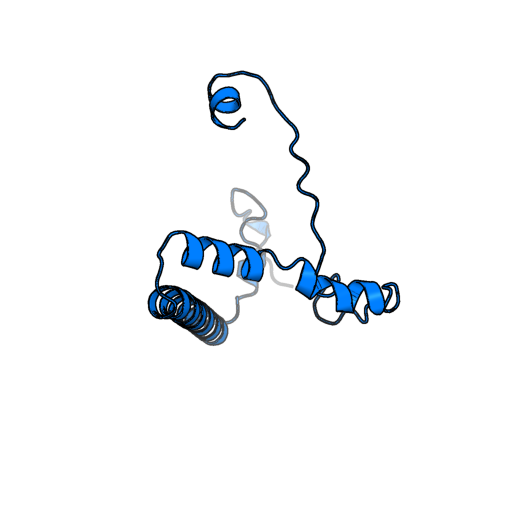97 ? 6.049 2.404 -27.581 1.00 90.44 97 VAL A N 1
ATOM 722 C CA . VAL A 1 97 ? 6.568 3.750 -27.883 1.00 90.44 97 VAL A CA 1
ATOM 723 C C . VAL A 1 97 ? 5.715 4.450 -28.949 1.00 90.44 97 VAL A C 1
ATOM 725 O O . VAL A 1 97 ? 5.383 5.625 -28.816 1.00 90.44 97 VAL A O 1
ATOM 728 N N . TYR A 1 98 ? 5.313 3.714 -29.989 1.00 86.75 98 TYR A N 1
ATOM 729 C CA . TYR A 1 98 ? 4.436 4.188 -31.061 1.00 86.75 98 TYR A CA 1
ATOM 730 C C . TYR A 1 98 ? 3.297 3.189 -31.298 1.00 86.75 98 TYR A C 1
ATOM 732 O O . TYR A 1 98 ? 3.464 1.986 -31.099 1.00 86.75 98 TYR A O 1
ATOM 740 N N . GLY A 1 99 ? 2.136 3.681 -31.748 1.00 82.75 99 GLY A N 1
ATOM 741 C CA . GLY A 1 99 ? 0.945 2.850 -31.993 1.00 82.75 99 GLY A CA 1
ATOM 742 C C . GLY A 1 99 ? 1.086 1.850 -33.149 1.00 82.75 99 GLY A C 1
ATOM 743 O O . GLY A 1 99 ? 0.335 0.883 -33.220 1.00 82.75 99 GLY A O 1
ATOM 744 N N . VAL A 1 100 ? 2.067 2.055 -34.031 1.00 77.19 100 VAL A N 1
ATOM 745 C CA . VAL A 1 100 ? 2.484 1.101 -35.065 1.00 77.19 100 VAL A CA 1
ATOM 746 C C . VAL A 1 100 ? 3.995 0.953 -34.947 1.00 77.19 100 VAL A C 1
ATOM 748 O O . VAL A 1 100 ? 4.697 1.960 -34.866 1.00 77.19 100 VAL A O 1
ATOM 751 N N . SER A 1 101 ? 4.505 -0.283 -34.932 1.00 63.00 101 SER A N 1
ATOM 752 C CA . SER A 1 101 ? 5.954 -0.512 -34.975 1.00 63.00 101 SER A CA 1
ATOM 753 C C . SER A 1 101 ? 6.516 0.067 -36.269 1.00 63.00 101 SER A C 1
ATOM 755 O O . SER A 1 101 ? 6.234 -0.425 -37.361 1.00 63.00 101 SER A O 1
ATOM 757 N N . THR A 1 102 ? 7.291 1.141 -36.151 1.00 57.88 102 THR A N 1
ATOM 758 C CA . THR A 1 102 ? 8.023 1.727 -37.271 1.00 57.88 102 THR A CA 1
ATOM 759 C C . THR A 1 102 ? 9.138 0.769 -37.709 1.00 57.88 102 THR A C 1
ATOM 761 O O . THR A 1 102 ? 9.968 0.410 -36.871 1.00 57.88 102 THR A O 1
ATOM 764 N N . PRO A 1 103 ? 9.227 0.394 -39.001 1.00 60.00 103 PRO A N 1
ATOM 765 C CA . PRO A 1 103 ? 10.204 -0.580 -39.510 1.00 60.00 103 PRO A CA 1
ATOM 766 C C . PRO A 1 103 ? 11.682 -0.212 -39.298 1.00 60.00 103 PRO A C 1
ATOM 768 O O . PRO A 1 103 ? 12.557 -1.032 -39.531 1.00 60.00 103 PRO A O 1
ATOM 771 N N . HIS A 1 104 ? 11.988 1.027 -38.908 1.00 57.56 104 HIS A N 1
ATOM 772 C CA . HIS A 1 104 ? 13.359 1.541 -38.826 1.00 57.56 104 HIS A CA 1
ATOM 773 C C . HIS A 1 104 ? 14.036 1.294 -37.467 1.00 57.56 104 HIS A C 1
ATOM 775 O O . HIS A 1 104 ? 15.212 1.603 -37.320 1.00 57.56 104 HIS A O 1
ATOM 781 N N . LEU A 1 105 ? 13.319 0.728 -36.487 1.00 55.00 105 LEU A N 1
ATOM 782 C CA . LEU A 1 105 ? 13.868 0.375 -35.167 1.00 55.00 105 LEU A CA 1
ATOM 783 C C . LEU A 1 105 ? 14.406 -1.067 -35.093 1.00 55.00 105 LEU A C 1
ATOM 785 O O . LEU A 1 105 ? 14.835 -1.501 -34.031 1.00 55.00 105 LEU A O 1
ATOM 789 N N . THR A 1 106 ? 14.433 -1.806 -36.208 1.00 50.94 106 THR A N 1
ATOM 790 C CA . THR A 1 106 ? 15.069 -3.136 -36.302 1.00 50.94 106 THR A CA 1
ATOM 791 C C . THR A 1 106 ? 16.532 -3.069 -36.769 1.00 50.94 106 THR A C 1
ATOM 793 O O . THR A 1 106 ? 17.068 -4.055 -37.271 1.00 50.94 106 TH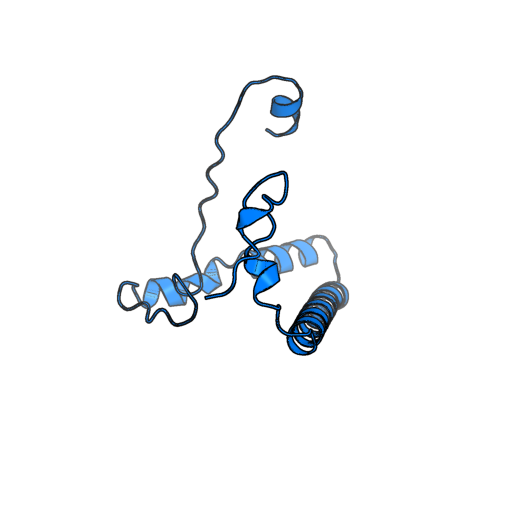R A O 1
ATOM 796 N N . GLY A 1 107 ? 17.176 -1.902 -36.683 1.00 46.75 107 GLY A N 1
ATOM 797 C CA . GLY A 1 107 ? 18.549 -1.692 -37.142 1.00 46.75 107 GLY A CA 1
ATOM 798 C C . GLY A 1 107 ? 19.573 -1.926 -36.037 1.00 46.75 107 GLY A C 1
ATOM 799 O O . GLY A 1 107 ? 19.647 -1.146 -35.096 1.00 46.75 107 GLY A O 1
ATOM 800 N N . ALA A 1 108 ? 20.367 -2.983 -36.188 1.00 44.47 108 ALA A N 1
ATOM 801 C CA . ALA A 1 108 ? 21.554 -3.264 -35.394 1.00 44.47 108 ALA A CA 1
ATOM 802 C C . ALA A 1 108 ? 22.581 -2.113 -35.433 1.00 44.47 108 ALA A C 1
ATOM 804 O O . ALA A 1 108 ? 22.997 -1.720 -36.526 1.00 44.47 108 ALA A O 1
ATOM 805 N N . ALA A 1 109 ? 22.992 -1.638 -34.252 1.00 38.03 109 ALA A N 1
ATOM 806 C CA . ALA A 1 109 ? 24.354 -1.268 -33.824 1.00 38.03 109 ALA A CA 1
ATOM 807 C C . ALA A 1 109 ? 24.290 -0.581 -32.451 1.00 38.03 109 ALA A C 1
ATOM 809 O O . ALA A 1 109 ? 23.594 0.454 -32.346 1.00 38.03 109 ALA A O 1
#

Secondary structure (DSSP, 8-state):
-HHHHHTT-------------S-SSTT---TTS-HHHHHTTGGG-HHHHHHHHHHHTT--HHHHHHHHHHHHHHHHHHHHHHHHSPPPPGGGGGTTSSSS--GGG----

Foldseek 3Di:
DVVCVVVPVDDDDDDDDDDDQDAPDVPHPPPVDDPVVNVCNVVVDVVVVVVVVCVVVPDDPVNVVVVVVVVVVVVVVVVVCVVPDDDDDPVVVQPPPDPDPDPPVVDDD

Sequence (109 aa):
MIKGLREGAGAAVLECTTKRVRGHYEGDPQKYRDAAEIEALDLSDPLIAGRVQLLQEGMGEADVQQIDDAVAAEVQAAVERARSDALPEFEAALRGVYGVSTPHLTGAA